Protein AF-A0A496YXX8-F1 (afdb_monomer_lite)

Secondary structure (DSSP, 8-state):
--HHHHHHHHHHHHHHHHHHHHHHHHHHHHHHHHHHHHTTPPPEEEEEE-TTT-EEEEEEEEEEEETT--EEEPPPEEEEEESSTTS--EEE----HHHHHHHHHHTT--EEEEEEEEEEEEEETTEEEEEEEEEEEEE--HHHHHHHHHHHHHHHHT-

pLDDT: mean 86.76, std 10.91, range [53.34, 97.5]

Foldseek 3Di:
DDPVVVVVVVVVVVVVVVVVVVVVLQVVLQVVLLVLLLVLPAWAWAWEDEPPFFIKIKGKWKWFAFPVRDTDTFFHWYWYHYPDPPDDIDTDDTGRPLRVVVVCVVVVTHTWKMKIWIWIWTQDPNDIDTPDIDIRMYTCDPSSVVSSVVVVVVVVVVD

Radius of gyration: 21.04 Å; chains: 1; bounding box: 40×66×64 Å

Sequence (159 aa):
MSVYELVEEIKELANFVEYEKILENRCKAEKKFAEMLERNTMPYYSAYYSDYLGDDI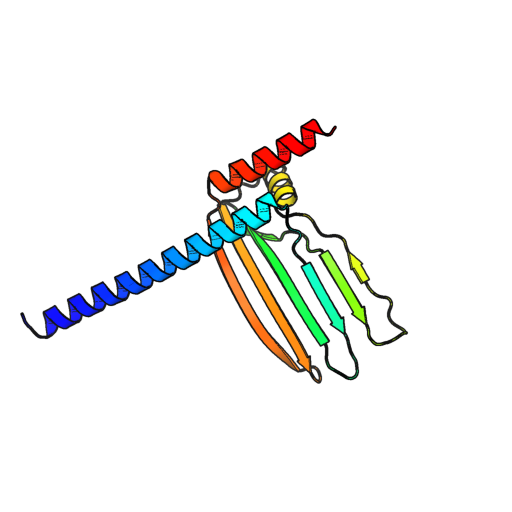SEMRIVIIDENGNEHECPQEVSERYACRHIKPHYEKGTGIADFIVELIKEGIIPVEFKIIEKVREEINRESVLREENILAGNITIEHLKIVKQHLLEKLSQQ

Structure (mmCIF, N/CA/C/O backbone):
data_AF-A0A496YXX8-F1
#
_entry.id   AF-A0A496YXX8-F1
#
loop_
_atom_site.group_PDB
_atom_site.id
_atom_site.type_symbol
_atom_site.label_atom_id
_atom_site.label_alt_id
_atom_site.label_comp_id
_atom_site.label_asym_id
_atom_site.label_entity_id
_atom_site.label_seq_id
_atom_site.pdbx_PDB_ins_code
_atom_site.Cartn_x
_atom_site.Cartn_y
_atom_site.Cartn_z
_atom_site.occupancy
_atom_site.B_iso_or_equiv
_atom_site.auth_seq_id
_atom_site.auth_comp_id
_atom_site.auth_asym_id
_atom_site.auth_atom_id
_atom_site.pdbx_PDB_model_num
ATOM 1 N N . MET A 1 1 ? -4.229 -36.416 35.312 1.00 57.53 1 MET A N 1
ATOM 2 C CA . MET A 1 1 ? -4.055 -35.831 33.978 1.00 57.53 1 MET A CA 1
ATOM 3 C C . MET A 1 1 ? -3.845 -36.965 32.999 1.00 57.53 1 MET A C 1
ATOM 5 O O . MET A 1 1 ? -2.873 -37.705 33.135 1.00 57.53 1 MET A O 1
ATOM 9 N N . SER A 1 2 ? -4.818 -37.203 32.129 1.00 80.75 2 SER A N 1
ATOM 10 C CA . SER A 1 2 ? -4.734 -38.235 31.098 1.00 80.75 2 SER A CA 1
ATOM 11 C C . SER A 1 2 ? -3.925 -37.726 29.902 1.00 80.75 2 SER A C 1
ATOM 13 O O . SER A 1 2 ? -3.814 -36.524 29.677 1.00 80.75 2 SER A O 1
ATOM 15 N N . VAL A 1 3 ? -3.373 -38.640 29.104 1.00 75.06 3 VAL A N 1
ATOM 16 C CA . VAL A 1 3 ? -2.650 -38.290 27.866 1.00 75.06 3 VAL A CA 1
ATOM 17 C C . VAL A 1 3 ? -3.543 -37.501 26.895 1.00 75.06 3 VAL A C 1
ATOM 19 O O . VAL A 1 3 ? -3.047 -36.662 26.155 1.00 75.06 3 VAL A O 1
ATOM 22 N N . TYR A 1 4 ? -4.859 -37.726 26.934 1.00 73.31 4 TYR A N 1
ATOM 23 C CA . TYR A 1 4 ? -5.834 -36.984 26.133 1.00 73.31 4 TYR A CA 1
ATOM 24 C C . TYR A 1 4 ? -5.965 -35.518 26.561 1.00 73.31 4 TYR A C 1
ATOM 26 O O . TYR A 1 4 ? -5.969 -34.646 25.700 1.00 73.31 4 TYR A O 1
ATOM 34 N N . GLU A 1 5 ? -6.011 -35.246 27.868 1.00 74.81 5 GLU A N 1
ATOM 35 C CA . GLU A 1 5 ? -6.071 -33.875 28.405 1.00 74.81 5 GLU A CA 1
ATOM 36 C C . GLU A 1 5 ? -4.807 -33.085 28.033 1.00 74.81 5 GLU A C 1
ATOM 38 O O . GLU A 1 5 ? -4.892 -31.934 27.621 1.00 74.81 5 GLU A O 1
ATOM 43 N N . LEU A 1 6 ? -3.642 -33.739 28.071 1.00 74.81 6 LEU A N 1
ATOM 44 C CA . LEU A 1 6 ? -2.366 -33.121 27.704 1.00 74.81 6 LEU A CA 1
ATOM 45 C C . LEU A 1 6 ? -2.293 -32.750 26.208 1.00 74.81 6 LEU A C 1
ATOM 47 O O . LEU A 1 6 ? -1.689 -31.749 25.836 1.00 74.81 6 LEU A O 1
ATOM 51 N N . VAL A 1 7 ? -2.888 -33.567 25.331 1.00 74.25 7 VAL A N 1
ATOM 52 C CA . VAL A 1 7 ? -2.908 -33.320 23.877 1.00 74.25 7 VAL A CA 1
ATOM 53 C C . VAL A 1 7 ? -3.872 -32.190 23.507 1.00 74.25 7 VAL A C 1
ATOM 55 O O . VAL A 1 7 ? -3.573 -31.432 22.586 1.00 74.25 7 VAL A O 1
ATOM 58 N N . GLU A 1 8 ? -5.003 -32.064 24.204 1.00 80.62 8 GLU A N 1
ATOM 59 C CA . GLU A 1 8 ? -5.929 -30.932 24.048 1.00 80.62 8 GLU A CA 1
ATOM 60 C C . GLU A 1 8 ? -5.257 -29.614 24.461 1.00 80.62 8 GLU A C 1
ATOM 62 O O . GLU A 1 8 ? -5.207 -28.690 23.651 1.00 80.62 8 GLU A O 1
ATOM 67 N N . GLU A 1 9 ? -4.619 -29.558 25.638 1.00 72.12 9 GLU A N 1
ATOM 68 C CA . GLU A 1 9 ? -3.894 -28.360 26.099 1.00 72.12 9 GLU A CA 1
ATOM 69 C C . GLU A 1 9 ? -2.777 -27.937 25.128 1.00 72.12 9 GLU A C 1
ATOM 71 O O . GLU A 1 9 ? -2.612 -26.752 24.833 1.00 72.12 9 GLU A O 1
ATOM 76 N N . ILE A 1 10 ? -2.018 -28.891 24.572 1.00 76.06 10 ILE A N 1
ATOM 77 C CA . ILE A 1 10 ? -0.966 -28.591 23.585 1.00 76.06 10 ILE A CA 1
ATOM 78 C C . ILE A 1 10 ? -1.556 -28.006 22.294 1.00 76.06 10 ILE A C 1
ATOM 80 O O . ILE A 1 10 ? -0.954 -27.105 21.706 1.00 76.06 10 ILE A O 1
ATOM 84 N N . LYS A 1 11 ? -2.718 -28.490 21.838 1.00 72.69 11 LYS A N 1
ATOM 85 C CA . LYS A 1 11 ? -3.397 -27.938 20.653 1.00 72.69 11 LYS A CA 1
ATOM 86 C C . LYS A 1 11 ? -3.914 -26.528 20.906 1.00 72.69 11 LYS A C 1
ATOM 88 O O . LYS A 1 11 ? -3.751 -25.667 20.046 1.00 72.69 11 LYS A O 1
ATOM 93 N N . GLU A 1 12 ? -4.505 -26.282 22.070 1.00 77.75 12 GLU A N 1
ATOM 94 C CA . GLU A 1 12 ? -4.964 -24.946 22.458 1.00 77.75 12 GLU A CA 1
ATOM 95 C C . GLU A 1 12 ? -3.797 -23.952 22.530 1.00 77.75 12 GLU A C 1
ATOM 97 O O . GLU A 1 12 ? -3.887 -22.855 21.978 1.00 77.75 12 GLU A O 1
ATOM 102 N N . LEU A 1 13 ? -2.664 -24.360 23.110 1.00 74.81 13 LEU A N 1
ATOM 103 C CA . LEU A 1 13 ? -1.439 -23.557 23.148 1.00 74.81 13 LEU A CA 1
ATOM 104 C C . LEU A 1 13 ? -0.857 -23.302 21.752 1.00 74.81 13 LEU A C 1
ATOM 106 O O . LEU A 1 13 ? -0.433 -22.185 21.463 1.00 74.81 13 LEU A O 1
ATOM 110 N N . ALA A 1 14 ? -0.850 -24.302 20.867 1.00 72.62 14 ALA A N 1
ATOM 111 C CA . ALA A 1 14 ? -0.385 -24.128 19.491 1.00 72.62 14 ALA A CA 1
ATOM 112 C C . ALA A 1 14 ? -1.255 -23.120 18.721 1.00 72.62 14 ALA A C 1
ATOM 114 O O . ALA A 1 14 ? -0.718 -22.213 18.083 1.00 72.62 14 ALA A O 1
ATOM 115 N N . ASN A 1 15 ? -2.582 -23.218 18.856 1.00 74.44 15 ASN A N 1
ATOM 116 C CA . ASN A 1 15 ? -3.524 -22.264 18.266 1.00 74.44 15 ASN A CA 1
ATOM 117 C C . ASN A 1 15 ? -3.318 -20.845 18.818 1.00 74.44 15 ASN A C 1
ATOM 119 O O . ASN A 1 15 ? -3.404 -19.868 18.074 1.00 74.44 15 ASN A O 1
ATOM 123 N N . PHE A 1 16 ? -3.014 -20.718 20.112 1.00 79.44 16 PHE A N 1
ATOM 124 C CA . PHE A 1 16 ? -2.709 -19.430 20.730 1.00 79.44 16 PHE A CA 1
ATOM 125 C C . PHE A 1 16 ? -1.432 -18.798 20.151 1.00 79.44 16 PHE A C 1
ATOM 127 O O . PHE A 1 16 ? -1.435 -17.621 19.798 1.00 79.44 16 PHE A O 1
ATOM 134 N N . VAL A 1 17 ? -0.366 -19.584 19.960 1.00 78.56 17 VAL A N 1
ATOM 135 C CA . VAL A 1 17 ? 0.887 -19.116 19.335 1.00 78.56 17 VAL A CA 1
ATOM 136 C C . VAL A 1 17 ? 0.676 -18.703 17.874 1.00 78.56 17 VAL A C 1
ATOM 138 O O . VAL A 1 17 ? 1.269 -17.730 17.406 1.00 78.56 17 VAL A O 1
ATOM 141 N N . GLU A 1 18 ? -0.161 -19.423 17.124 1.00 76.38 18 GLU A N 1
ATOM 142 C CA . GLU A 1 18 ? -0.537 -19.019 15.764 1.00 76.38 18 GLU A CA 1
ATOM 143 C C . GLU A 1 18 ? -1.302 -17.692 15.757 1.00 76.38 18 GLU A C 1
ATOM 145 O O . GLU A 1 18 ? -1.014 -16.817 14.937 1.00 76.38 18 GLU A O 1
ATOM 150 N N . TYR A 1 19 ? -2.216 -17.504 16.709 1.00 77.19 19 TYR A N 1
ATOM 151 C CA . TYR A 1 19 ? -2.954 -16.257 16.872 1.00 77.19 19 TYR A CA 1
ATOM 152 C C . TYR A 1 19 ? -2.036 -15.070 17.214 1.00 77.19 19 TYR A C 1
ATOM 154 O O . TYR A 1 19 ? -2.160 -14.007 16.601 1.00 77.19 19 TYR A O 1
ATOM 162 N N . GLU A 1 20 ? -1.063 -15.249 18.116 1.00 76.81 20 GLU A N 1
ATOM 163 C CA . GLU A 1 20 ? -0.053 -14.223 18.422 1.00 76.81 20 GLU A CA 1
ATOM 164 C C . GLU A 1 20 ? 0.744 -13.817 17.176 1.00 76.81 20 GLU A C 1
ATOM 166 O O . GLU A 1 20 ? 0.894 -12.627 16.898 1.00 76.81 20 GLU A O 1
ATOM 171 N N . LYS A 1 21 ? 1.185 -14.787 16.365 1.00 79.75 21 LYS A N 1
ATOM 172 C CA . LYS A 1 21 ? 1.907 -14.504 15.112 1.00 79.75 21 LYS A CA 1
ATOM 173 C C . LYS A 1 21 ? 1.069 -13.699 14.120 1.00 79.75 21 LYS A C 1
ATOM 175 O O . LYS A 1 21 ? 1.596 -12.802 13.460 1.00 79.75 21 LYS A O 1
ATOM 180 N N . ILE A 1 22 ? -0.222 -14.010 13.998 1.00 80.50 22 ILE A N 1
ATOM 181 C CA . ILE A 1 22 ? -1.144 -13.269 13.126 1.00 80.50 22 ILE A CA 1
ATOM 182 C C . ILE A 1 22 ? -1.267 -11.818 13.603 1.00 80.50 22 ILE A C 1
ATOM 184 O O . ILE A 1 22 ? -1.151 -10.895 12.793 1.00 80.50 22 ILE A O 1
ATOM 188 N N . LEU A 1 23 ? -1.447 -11.608 14.910 1.00 79.38 23 LEU A N 1
ATOM 189 C CA . LEU A 1 23 ? -1.523 -10.269 15.493 1.00 79.38 23 LEU A CA 1
ATOM 190 C C . LEU A 1 23 ? -0.224 -9.480 15.303 1.00 79.38 23 LEU A C 1
ATOM 192 O O . LEU A 1 23 ? -0.273 -8.315 14.911 1.00 79.38 23 LEU A O 1
ATOM 196 N N . GLU A 1 24 ? 0.936 -10.101 15.515 1.00 81.69 24 GLU A N 1
ATOM 197 C CA . GLU A 1 24 ? 2.228 -9.450 15.287 1.00 81.69 24 GLU A CA 1
ATOM 198 C C . GLU A 1 24 ? 2.406 -9.012 13.832 1.00 81.69 24 GLU A C 1
ATOM 200 O O . GLU A 1 24 ? 2.851 -7.893 13.569 1.00 81.69 24 GLU A O 1
ATOM 205 N N . ASN A 1 25 ? 2.054 -9.876 12.877 1.00 81.69 25 ASN A N 1
ATOM 206 C CA . ASN A 1 25 ? 2.154 -9.558 11.455 1.00 81.69 25 ASN A CA 1
ATOM 207 C C . ASN A 1 25 ? 1.209 -8.422 11.060 1.00 81.69 25 ASN A C 1
ATOM 209 O O . ASN A 1 25 ? 1.606 -7.529 10.310 1.00 81.69 25 ASN A O 1
ATOM 213 N N . ARG A 1 26 ? 0.000 -8.402 11.622 1.00 82.69 26 ARG A N 1
ATOM 214 C CA . ARG A 1 26 ? -0.958 -7.317 11.416 1.00 82.69 26 ARG A CA 1
ATOM 215 C C . ARG A 1 26 ? -0.465 -5.994 12.004 1.00 82.69 26 ARG A C 1
ATOM 217 O O . ARG A 1 26 ? -0.481 -4.987 11.306 1.00 82.69 26 ARG A O 1
ATOM 224 N N . CYS A 1 27 ? 0.072 -5.997 13.224 1.00 85.56 27 CYS A N 1
ATOM 225 C CA . CYS A 1 27 ? 0.697 -4.812 13.823 1.00 85.56 27 CYS A CA 1
ATOM 226 C C . CYS A 1 27 ? 1.866 -4.283 12.978 1.00 85.56 27 CYS A C 1
ATOM 228 O O . CYS A 1 27 ? 2.015 -3.073 12.806 1.00 85.56 27 CYS A O 1
ATOM 230 N N . LYS A 1 28 ? 2.698 -5.176 12.421 1.00 88.94 28 LYS A N 1
ATOM 231 C CA . LYS A 1 28 ? 3.781 -4.789 11.501 1.00 88.94 28 LYS A CA 1
ATOM 232 C C . LYS A 1 28 ? 3.235 -4.160 10.221 1.00 88.94 28 LYS A C 1
ATOM 234 O O . LYS A 1 28 ? 3.767 -3.140 9.787 1.00 88.94 28 LYS A O 1
ATOM 239 N N . ALA A 1 29 ? 2.189 -4.744 9.638 1.00 91.06 29 ALA A N 1
ATOM 240 C CA . ALA A 1 29 ? 1.541 -4.219 8.441 1.00 91.06 29 ALA A CA 1
ATOM 241 C C . ALA A 1 29 ? 0.957 -2.822 8.692 1.00 91.06 29 ALA A C 1
ATOM 243 O O . ALA A 1 29 ? 1.229 -1.906 7.922 1.00 91.06 29 ALA A O 1
ATOM 244 N N . GLU A 1 30 ? 0.215 -2.643 9.788 1.00 92.69 30 GLU A N 1
ATOM 245 C CA . GLU A 1 30 ? -0.400 -1.364 10.163 1.00 92.69 30 GLU A CA 1
ATOM 246 C C . GLU A 1 30 ? 0.669 -0.287 10.396 1.00 92.69 30 GLU A C 1
ATOM 248 O O . GLU A 1 30 ? 0.582 0.802 9.832 1.00 92.69 30 GLU A O 1
ATOM 253 N N . LYS A 1 31 ? 1.752 -0.609 11.114 1.00 94.56 31 LYS A N 1
ATOM 254 C CA . LYS A 1 31 ? 2.868 0.328 11.303 1.00 94.56 31 LYS A CA 1
ATOM 255 C C . LYS A 1 31 ? 3.543 0.710 9.982 1.00 94.56 31 LYS A C 1
ATOM 257 O O . LYS A 1 31 ? 3.779 1.891 9.741 1.00 94.56 31 LYS A O 1
ATOM 262 N N . LYS A 1 32 ? 3.838 -0.270 9.119 1.00 95.19 32 LYS A N 1
ATOM 263 C CA . LYS A 1 32 ? 4.441 -0.013 7.801 1.00 95.19 32 LYS A CA 1
ATOM 264 C C . LYS A 1 32 ? 3.530 0.876 6.955 1.00 95.19 32 LYS A C 1
ATOM 266 O O . LYS A 1 32 ? 4.001 1.823 6.337 1.00 95.19 32 LYS A O 1
ATOM 271 N N . PHE A 1 33 ? 2.228 0.608 6.963 1.00 96.81 33 PHE A N 1
ATOM 272 C CA . PHE A 1 33 ? 1.252 1.406 6.235 1.00 96.81 33 PHE A CA 1
ATOM 273 C C . PHE A 1 33 ? 1.182 2.849 6.751 1.00 96.81 33 PHE A C 1
ATOM 275 O O . PHE A 1 33 ? 1.211 3.776 5.945 1.00 96.81 33 PHE A O 1
ATOM 282 N N . ALA A 1 34 ? 1.188 3.059 8.071 1.00 96.62 34 ALA A N 1
ATOM 283 C CA . ALA A 1 34 ? 1.266 4.392 8.668 1.00 96.62 34 ALA A CA 1
ATOM 284 C C . ALA A 1 34 ? 2.506 5.171 8.189 1.00 96.62 34 ALA A C 1
ATOM 286 O O . ALA A 1 34 ? 2.377 6.300 7.720 1.00 96.62 34 ALA A O 1
ATOM 287 N N . GLU A 1 35 ? 3.689 4.548 8.215 1.00 96.94 35 GLU A N 1
ATOM 288 C CA . GLU A 1 35 ? 4.934 5.163 7.727 1.00 96.94 35 GLU A CA 1
ATOM 289 C C . GLU A 1 35 ? 4.849 5.533 6.234 1.00 96.94 35 GLU A C 1
ATOM 291 O O . GLU A 1 35 ? 5.357 6.574 5.804 1.00 96.94 35 GLU A O 1
ATOM 296 N N . MET A 1 36 ? 4.188 4.696 5.427 1.00 96.94 36 MET A N 1
ATOM 297 C CA . MET A 1 36 ? 3.973 4.972 4.007 1.00 96.94 36 MET A CA 1
ATOM 298 C C . MET A 1 36 ? 3.019 6.148 3.782 1.00 96.94 36 MET A C 1
ATOM 300 O O . MET A 1 36 ? 3.280 6.956 2.887 1.00 96.94 36 MET A O 1
ATOM 304 N N . LEU A 1 37 ? 1.961 6.267 4.593 1.00 97.00 37 LEU A N 1
ATOM 305 C CA . LEU A 1 37 ? 1.024 7.392 4.564 1.00 97.00 37 LEU A CA 1
ATOM 306 C C . LEU A 1 37 ? 1.703 8.708 4.941 1.00 97.00 37 LEU A C 1
ATOM 308 O O . LEU A 1 37 ? 1.551 9.686 4.217 1.00 97.00 37 LEU A O 1
ATOM 312 N N . GLU A 1 38 ? 2.491 8.726 6.019 1.00 96.31 38 GLU A N 1
ATOM 313 C CA . GLU A 1 38 ? 3.216 9.924 6.476 1.00 96.31 38 GLU A CA 1
ATOM 314 C C . GLU A 1 38 ? 4.169 10.464 5.408 1.00 96.31 38 GLU A C 1
ATOM 316 O O . GLU A 1 38 ? 4.317 11.671 5.235 1.00 96.31 38 GLU A O 1
ATOM 321 N N . ARG A 1 39 ? 4.812 9.563 4.661 1.00 96.06 39 ARG A N 1
ATOM 322 C CA . ARG A 1 39 ? 5.721 9.923 3.565 1.00 96.06 39 ARG A CA 1
ATOM 323 C C . ARG A 1 39 ? 5.005 10.193 2.245 1.00 96.06 39 ARG A C 1
ATOM 325 O O . ARG A 1 39 ? 5.672 10.538 1.273 1.00 96.06 39 ARG A O 1
ATOM 332 N N . ASN A 1 40 ? 3.689 9.980 2.193 1.00 96.00 40 ASN A N 1
ATOM 333 C CA . ASN A 1 40 ? 2.903 9.935 0.963 1.00 96.00 40 ASN A CA 1
ATOM 334 C C . ASN A 1 40 ? 3.595 9.084 -0.120 1.00 96.00 40 ASN A C 1
ATOM 336 O O . ASN A 1 40 ? 3.792 9.517 -1.256 1.00 96.00 40 ASN A O 1
ATOM 340 N N . THR A 1 41 ? 4.039 7.889 0.280 1.00 95.69 41 THR A N 1
ATOM 341 C CA . THR A 1 41 ? 4.870 7.006 -0.546 1.00 95.69 41 THR A CA 1
ATOM 342 C C . THR A 1 41 ? 4.149 6.676 -1.848 1.00 95.69 41 THR A C 1
ATOM 344 O O . THR A 1 41 ? 2.958 6.376 -1.830 1.00 95.69 41 THR A O 1
ATOM 347 N N . MET A 1 42 ? 4.865 6.720 -2.970 1.00 96.81 42 MET A N 1
ATOM 348 C CA . MET A 1 42 ? 4.339 6.336 -4.277 1.00 96.81 42 MET A CA 1
ATOM 349 C C . MET A 1 42 ? 4.644 4.847 -4.516 1.00 96.81 42 MET A C 1
ATOM 351 O O . MET A 1 42 ? 5.811 4.454 -4.405 1.00 96.81 42 MET A O 1
ATOM 355 N N . PRO A 1 43 ? 3.635 3.998 -4.781 1.00 95.62 43 PRO A N 1
ATOM 356 C CA . PRO A 1 43 ? 3.877 2.637 -5.240 1.00 95.62 43 PRO A CA 1
ATOM 357 C C . PRO A 1 43 ? 4.539 2.671 -6.618 1.00 95.62 43 PRO A C 1
ATOM 359 O O . PRO A 1 43 ? 4.452 3.677 -7.319 1.00 95.62 43 PRO A O 1
ATOM 362 N N . TYR A 1 44 ? 5.238 1.606 -7.000 1.00 96.25 44 TYR A N 1
ATOM 363 C CA . TYR A 1 44 ? 6.057 1.620 -8.211 1.00 96.25 44 TYR A CA 1
ATOM 364 C C . TYR A 1 44 ? 6.057 0.281 -8.935 1.00 96.25 44 TYR A C 1
ATOM 366 O O . TYR A 1 44 ? 5.873 -0.777 -8.333 1.00 96.25 44 TYR A O 1
ATOM 374 N N . TYR A 1 45 ? 6.346 0.358 -10.224 1.00 94.19 45 TYR A N 1
ATOM 375 C CA . TYR A 1 45 ? 6.683 -0.744 -11.100 1.00 94.19 45 TYR A CA 1
ATOM 376 C C . TYR A 1 45 ? 7.970 -0.371 -11.838 1.00 94.19 45 TYR A C 1
ATOM 378 O O . TYR A 1 45 ? 8.003 0.570 -12.631 1.00 94.19 45 TYR A O 1
ATOM 386 N N . SER A 1 46 ? 9.055 -1.081 -11.549 1.00 92.12 46 SER A N 1
ATOM 387 C CA . SER A 1 46 ? 10.357 -0.866 -12.172 1.00 92.12 46 SER A CA 1
ATOM 388 C C . SER A 1 46 ? 10.757 -2.122 -12.920 1.00 92.12 46 SER A C 1
ATOM 390 O O . SER A 1 46 ? 11.023 -3.146 -12.295 1.00 92.12 46 SER A O 1
ATOM 392 N N . ALA A 1 47 ? 10.861 -2.021 -14.240 1.00 90.12 47 ALA A N 1
ATOM 393 C CA . ALA A 1 47 ? 11.280 -3.121 -15.094 1.00 90.12 47 ALA A CA 1
ATOM 394 C C . ALA A 1 47 ? 12.535 -2.749 -15.887 1.00 90.12 47 ALA A C 1
ATOM 396 O O . ALA A 1 47 ? 12.628 -1.675 -16.494 1.00 90.12 47 ALA A O 1
ATOM 397 N N . TYR A 1 48 ? 13.509 -3.652 -15.890 1.00 87.81 48 TYR A N 1
ATOM 398 C CA . TYR A 1 48 ? 14.673 -3.594 -16.757 1.00 87.81 48 TYR A CA 1
ATOM 399 C C . TYR A 1 48 ? 14.670 -4.802 -17.684 1.00 87.81 48 TYR A C 1
ATOM 401 O O . TYR A 1 48 ? 14.941 -5.917 -17.250 1.00 87.81 48 TYR A O 1
ATOM 409 N N . TYR A 1 49 ? 14.398 -4.557 -18.961 1.00 84.38 49 TYR A N 1
ATOM 410 C CA . TYR A 1 49 ? 14.321 -5.592 -19.980 1.00 84.38 49 TYR A CA 1
ATOM 411 C C . TYR A 1 49 ? 15.670 -5.775 -20.684 1.00 84.38 49 TYR A C 1
ATOM 413 O O . TYR A 1 49 ? 16.237 -4.808 -21.218 1.00 84.38 49 TYR A O 1
ATOM 421 N N . SER A 1 50 ? 16.195 -7.002 -20.714 1.00 79.12 50 SER A N 1
ATOM 422 C CA . SER A 1 50 ? 17.505 -7.309 -21.300 1.00 79.12 50 SER A CA 1
ATOM 423 C C . SER A 1 50 ? 17.510 -8.603 -22.103 1.00 79.12 50 SER A C 1
ATOM 425 O O . SER A 1 50 ? 17.497 -9.702 -21.554 1.00 79.12 50 SER A O 1
ATOM 427 N N . ASP A 1 51 ? 17.736 -8.461 -23.412 1.00 69.69 51 ASP A N 1
ATOM 428 C CA . ASP A 1 51 ? 17.888 -9.577 -24.358 1.00 69.69 51 ASP A CA 1
ATOM 429 C C . ASP A 1 51 ? 19.056 -10.535 -24.022 1.00 69.69 51 ASP A C 1
ATOM 431 O O . ASP A 1 51 ? 19.161 -11.611 -24.609 1.00 69.69 51 ASP A O 1
ATOM 435 N N . TYR A 1 52 ? 19.960 -10.148 -23.111 1.00 67.38 52 TYR A N 1
ATOM 436 C CA . TYR A 1 52 ? 21.182 -10.896 -22.782 1.00 67.38 52 TYR A CA 1
ATOM 437 C C . TYR A 1 52 ? 21.229 -11.441 -21.352 1.00 67.38 52 TYR A C 1
ATOM 439 O O . TYR A 1 52 ? 21.931 -12.420 -21.107 1.00 67.38 52 TYR A O 1
ATOM 447 N N . LEU A 1 53 ? 20.560 -10.779 -20.403 1.00 68.81 53 LEU A N 1
ATOM 448 C CA . LEU A 1 53 ? 20.682 -11.068 -18.966 1.00 68.81 53 LEU A CA 1
ATOM 449 C C . LEU A 1 53 ? 19.356 -11.489 -18.321 1.00 68.81 53 LEU A C 1
ATOM 451 O O . LEU A 1 53 ? 19.368 -11.878 -17.157 1.00 68.81 53 LEU A O 1
ATOM 455 N N . GLY A 1 54 ? 18.257 -11.462 -19.079 1.00 71.19 54 GLY A N 1
ATOM 456 C CA . GLY A 1 54 ? 16.915 -11.623 -18.538 1.00 71.19 54 GLY A CA 1
ATOM 457 C C . GLY A 1 54 ? 16.339 -10.310 -18.017 1.00 71.19 54 GLY A C 1
ATOM 458 O O . GLY A 1 54 ? 17.051 -9.308 -17.900 1.00 71.19 54 GLY A O 1
ATOM 459 N N . ASP A 1 55 ? 15.044 -10.322 -17.736 1.00 77.31 55 ASP A N 1
ATOM 460 C CA . ASP A 1 55 ? 14.313 -9.141 -17.290 1.00 77.31 55 ASP A CA 1
ATOM 461 C C . ASP A 1 55 ? 14.277 -9.104 -15.763 1.00 77.31 55 ASP A C 1
ATOM 463 O O . ASP A 1 55 ? 13.999 -10.121 -15.134 1.00 77.31 55 ASP A O 1
ATOM 467 N N . ASP A 1 56 ? 14.573 -7.951 -15.167 1.00 83.75 56 ASP A N 1
ATOM 468 C CA . ASP A 1 56 ? 14.512 -7.731 -13.718 1.00 83.75 56 ASP A CA 1
ATOM 469 C C . ASP A 1 56 ? 13.346 -6.793 -13.411 1.00 83.75 56 ASP A C 1
ATOM 471 O O . ASP A 1 56 ? 13.300 -5.659 -13.903 1.00 83.75 56 ASP A O 1
ATOM 475 N N . ILE A 1 57 ? 12.380 -7.287 -12.641 1.00 86.88 57 ILE A N 1
ATOM 476 C CA . ILE A 1 57 ? 11.147 -6.576 -12.318 1.00 86.88 57 ILE A CA 1
ATOM 477 C C . ILE A 1 57 ? 11.021 -6.479 -10.802 1.00 86.88 57 ILE A C 1
ATOM 479 O O . ILE A 1 57 ? 10.948 -7.488 -10.097 1.00 86.88 57 ILE A O 1
ATOM 483 N N . SER A 1 58 ? 10.919 -5.244 -10.319 1.00 91.25 58 SER A N 1
ATOM 484 C CA . SER A 1 58 ? 10.629 -4.912 -8.929 1.00 91.25 58 SER A CA 1
ATOM 485 C C . SER A 1 58 ? 9.358 -4.078 -8.858 1.00 91.25 58 SER A C 1
ATOM 487 O O . SER A 1 58 ? 9.224 -3.055 -9.533 1.00 91.25 58 SER A O 1
ATOM 489 N N . GLU A 1 59 ? 8.411 -4.527 -8.047 1.00 93.62 59 GLU A N 1
ATOM 490 C CA . GLU A 1 59 ? 7.066 -3.982 -7.990 1.00 93.62 59 GLU A CA 1
ATOM 491 C C . GLU A 1 59 ? 6.603 -3.832 -6.538 1.00 93.62 59 GLU A C 1
ATOM 493 O O . GLU A 1 59 ? 6.706 -4.754 -5.727 1.00 93.62 59 GLU A O 1
ATOM 498 N N . MET A 1 60 ? 6.026 -2.672 -6.231 1.00 95.75 60 MET A N 1
ATOM 499 C CA . MET A 1 60 ? 5.265 -2.420 -5.015 1.00 95.75 60 MET A CA 1
ATOM 500 C C . MET A 1 60 ? 3.863 -1.960 -5.401 1.00 95.75 60 MET A C 1
ATOM 502 O O . MET A 1 60 ? 3.704 -0.902 -6.010 1.00 95.75 60 MET A O 1
ATOM 506 N N . ARG A 1 61 ? 2.850 -2.734 -5.012 1.00 95.50 61 ARG A N 1
ATOM 507 C CA . ARG A 1 61 ? 1.430 -2.417 -5.195 1.00 95.50 61 ARG A CA 1
ATOM 508 C C . ARG A 1 61 ? 0.774 -2.151 -3.853 1.00 95.50 61 ARG A C 1
ATOM 510 O O . ARG A 1 61 ? 1.070 -2.814 -2.856 1.00 95.50 61 ARG A O 1
ATOM 517 N N . ILE A 1 62 ? -0.145 -1.193 -3.847 1.00 96.56 62 ILE A N 1
ATOM 518 C CA . ILE A 1 62 ? -0.958 -0.856 -2.682 1.00 96.56 62 ILE A CA 1
ATOM 519 C C . ILE A 1 62 ? -2.412 -0.938 -3.100 1.00 96.56 62 ILE A C 1
ATOM 521 O O . ILE A 1 62 ? -2.838 -0.229 -4.008 1.00 96.56 62 ILE A O 1
ATOM 525 N N . VAL A 1 63 ? -3.158 -1.804 -2.429 1.00 97.44 63 VAL A N 1
ATOM 526 C CA . VAL A 1 63 ? -4.585 -2.002 -2.671 1.00 97.44 63 VAL A CA 1
ATOM 527 C C . VAL A 1 63 ? -5.341 -1.582 -1.425 1.00 97.44 63 VAL A C 1
ATOM 529 O O . VAL A 1 63 ? -5.002 -2.004 -0.320 1.00 97.44 63 VAL A O 1
ATOM 532 N N . ILE A 1 64 ? -6.359 -0.753 -1.608 1.00 97.50 64 ILE A N 1
ATOM 533 C CA . ILE A 1 64 ? -7.296 -0.330 -0.574 1.00 97.50 64 ILE A CA 1
ATOM 534 C C . ILE A 1 64 ? -8.603 -1.086 -0.788 1.00 97.50 64 ILE A C 1
ATOM 536 O O . ILE A 1 64 ? -9.083 -1.176 -1.913 1.00 97.50 64 ILE A O 1
ATOM 540 N N . ILE A 1 65 ? -9.169 -1.644 0.277 1.00 97.50 65 ILE A N 1
ATOM 541 C CA . ILE A 1 65 ? -10.423 -2.399 0.228 1.00 97.50 65 ILE A CA 1
ATOM 542 C C . ILE A 1 65 ? -11.496 -1.591 0.940 1.00 97.50 65 ILE A C 1
ATOM 544 O O . ILE A 1 65 ? -11.286 -1.138 2.071 1.00 97.50 65 ILE A O 1
ATOM 548 N N . ASP A 1 66 ? -12.629 -1.392 0.273 1.00 95.94 66 ASP A N 1
ATOM 549 C CA . ASP A 1 66 ? -13.753 -0.646 0.831 1.00 95.94 66 ASP A CA 1
ATOM 550 C C . ASP A 1 66 ? -14.672 -1.501 1.723 1.00 95.94 66 ASP A C 1
ATOM 552 O O . ASP A 1 66 ? -14.509 -2.713 1.855 1.00 95.94 66 ASP A O 1
ATOM 556 N N . GLU A 1 67 ? -15.663 -0.864 2.348 1.00 94.19 67 GLU A N 1
ATOM 557 C CA . GLU A 1 67 ? -16.643 -1.541 3.213 1.00 94.19 67 GLU A CA 1
ATOM 558 C C . GLU A 1 67 ? -17.502 -2.601 2.500 1.00 94.19 67 GLU A C 1
ATOM 560 O O . GLU A 1 67 ? -18.071 -3.474 3.156 1.00 94.19 67 GLU A O 1
ATOM 565 N N . ASN A 1 68 ? -17.582 -2.546 1.167 1.00 95.50 68 ASN A N 1
ATOM 566 C CA . ASN A 1 68 ? -18.294 -3.516 0.338 1.00 95.50 68 ASN A CA 1
ATOM 567 C C . ASN A 1 68 ? -17.369 -4.639 -0.163 1.00 95.50 68 ASN A C 1
ATOM 569 O O . ASN A 1 68 ? -17.835 -5.561 -0.834 1.00 95.50 68 ASN A O 1
ATOM 573 N N . GLY A 1 69 ? -16.074 -4.577 0.160 1.00 93.56 69 GLY A N 1
ATOM 574 C CA . GLY A 1 69 ? -15.060 -5.526 -0.283 1.00 93.56 69 GLY A CA 1
ATOM 575 C C . GLY A 1 69 ? -14.506 -5.255 -1.684 1.00 93.56 69 GLY A C 1
ATOM 576 O O . GLY A 1 69 ? -13.827 -6.129 -2.224 1.00 93.56 69 GLY A O 1
ATOM 577 N N . ASN A 1 70 ? -14.773 -4.092 -2.294 1.00 96.44 70 ASN A N 1
ATOM 578 C CA . ASN A 1 70 ? -14.175 -3.757 -3.587 1.00 96.44 70 ASN A CA 1
ATOM 579 C C . ASN A 1 70 ? -12.715 -3.338 -3.408 1.00 96.44 70 ASN A C 1
ATOM 581 O O . ASN A 1 70 ? -12.375 -2.601 -2.481 1.00 96.44 70 ASN A O 1
ATOM 585 N N . GLU A 1 71 ? -11.866 -3.788 -4.329 1.00 97.44 71 GLU A N 1
ATOM 586 C CA . GLU A 1 71 ? -10.439 -3.483 -4.345 1.00 97.44 71 GLU A CA 1
ATOM 587 C C . GLU A 1 71 ? -10.148 -2.265 -5.228 1.00 97.44 71 GLU A C 1
ATOM 589 O O . GLU A 1 7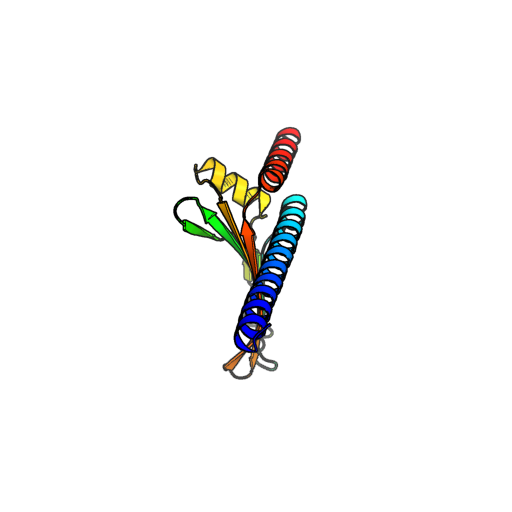1 ? -10.544 -2.214 -6.393 1.00 97.44 71 GLU A O 1
ATOM 594 N N . HIS A 1 72 ? -9.409 -1.309 -4.672 1.00 97.31 72 HIS A N 1
ATOM 595 C CA . HIS A 1 72 ? -8.997 -0.069 -5.319 1.00 97.31 72 HIS A CA 1
ATOM 596 C C . HIS A 1 72 ? -7.474 0.006 -5.309 1.00 97.31 72 HIS A C 1
ATOM 598 O O . HIS A 1 72 ? -6.849 0.104 -4.251 1.00 97.31 72 HIS A O 1
ATOM 604 N N . GLU A 1 73 ? -6.858 -0.073 -6.481 1.00 97.00 73 GLU A N 1
ATOM 605 C CA . GLU A 1 73 ? -5.404 -0.069 -6.606 1.00 97.00 73 GLU A CA 1
ATOM 606 C C . GLU A 1 73 ? -4.857 1.352 -6.737 1.00 97.00 73 GLU A C 1
ATOM 608 O O . GLU A 1 73 ? -5.298 2.129 -7.583 1.00 97.00 73 GLU A O 1
ATOM 613 N N . CYS A 1 74 ? -3.873 1.681 -5.901 1.00 96.56 74 CYS A N 1
ATOM 614 C CA . CYS A 1 74 ? -3.186 2.962 -5.953 1.00 96.56 74 CYS A CA 1
ATOM 615 C C . CYS A 1 74 ? -2.310 3.041 -7.221 1.00 96.56 74 CYS A C 1
ATOM 617 O O . CYS A 1 74 ? -1.463 2.159 -7.409 1.00 96.56 74 CYS A O 1
ATOM 619 N N . PRO A 1 75 ? -2.456 4.085 -8.063 1.00 96.62 75 PRO A N 1
ATOM 620 C CA . PRO A 1 75 ? -1.667 4.243 -9.283 1.00 96.62 75 PRO A CA 1
ATOM 621 C C . PRO A 1 75 ? -0.156 4.221 -9.028 1.00 96.62 75 PRO A C 1
ATOM 623 O O . PRO A 1 75 ? 0.365 4.995 -8.219 1.00 96.62 75 PRO A O 1
ATOM 626 N N . GLN A 1 76 ? 0.554 3.355 -9.748 1.00 96.25 76 GLN A N 1
ATOM 627 C CA . GLN A 1 76 ? 1.991 3.148 -9.589 1.00 96.25 76 GLN A CA 1
ATOM 628 C C . GLN A 1 76 ? 2.815 4.113 -10.443 1.00 96.25 76 GLN A C 1
ATOM 630 O O . GLN A 1 76 ? 2.415 4.505 -11.535 1.00 96.25 76 GLN A O 1
ATOM 635 N N . GLU A 1 77 ? 4.009 4.456 -9.966 1.00 96.44 77 GLU A N 1
ATOM 636 C CA . GLU A 1 77 ? 5.058 5.023 -10.807 1.00 96.44 77 GLU A CA 1
ATOM 637 C C . GLU A 1 77 ? 5.672 3.922 -11.668 1.00 96.44 77 GLU A C 1
ATOM 639 O O . GLU A 1 77 ? 6.279 2.986 -11.149 1.00 96.44 77 GLU A O 1
ATOM 644 N N . VAL A 1 78 ? 5.530 4.037 -12.983 1.00 94.69 78 VAL A N 1
ATOM 645 C CA . VAL A 1 78 ? 6.048 3.058 -13.940 1.00 94.69 78 VAL A CA 1
ATOM 646 C C . VAL A 1 78 ? 7.381 3.561 -14.478 1.00 94.69 78 VAL A C 1
ATOM 648 O O . VAL A 1 78 ? 7.469 4.672 -14.999 1.00 94.69 78 VAL A O 1
ATOM 651 N N . SER A 1 79 ? 8.430 2.746 -14.380 1.00 93.31 79 SER A N 1
ATOM 652 C CA . SER A 1 79 ? 9.738 3.001 -14.986 1.00 93.31 79 SER A CA 1
ATOM 653 C C . SER A 1 79 ? 10.216 1.761 -15.729 1.00 93.31 79 SER A C 1
ATOM 655 O O . SER A 1 79 ? 10.686 0.799 -15.126 1.00 93.31 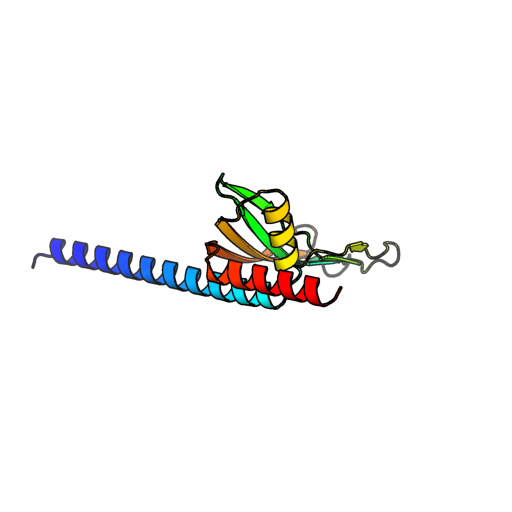79 SER A O 1
ATOM 657 N N . GLU A 1 80 ? 10.138 1.802 -17.055 1.00 90.38 80 GLU A N 1
ATOM 658 C CA . GLU A 1 80 ? 10.601 0.713 -17.910 1.00 90.38 80 GLU A CA 1
ATOM 659 C C . GLU A 1 80 ? 11.846 1.125 -18.679 1.00 90.38 80 GLU A C 1
ATOM 661 O O . GLU A 1 80 ? 11.878 2.135 -19.394 1.00 90.38 80 GLU A O 1
ATOM 666 N N . ARG A 1 81 ? 12.889 0.315 -18.546 1.00 87.81 81 ARG A N 1
ATOM 667 C CA . ARG A 1 81 ? 14.178 0.514 -19.200 1.00 87.81 81 ARG A CA 1
ATOM 668 C C . ARG A 1 81 ? 14.490 -0.699 -20.056 1.00 87.81 81 ARG A C 1
ATOM 670 O O . ARG A 1 81 ? 14.190 -1.824 -19.684 1.00 87.81 81 ARG A O 1
ATOM 677 N N . TYR A 1 82 ? 15.145 -0.455 -21.181 1.00 83.75 82 TYR A N 1
ATOM 678 C CA . TYR A 1 82 ? 15.439 -1.482 -22.170 1.00 83.75 82 TYR A CA 1
ATOM 679 C C . TYR A 1 82 ? 16.935 -1.460 -22.487 1.00 83.75 82 TYR A C 1
ATOM 681 O O . TYR A 1 82 ? 17.500 -0.398 -22.758 1.00 83.75 82 TYR A O 1
ATOM 689 N N . ALA A 1 83 ? 17.584 -2.626 -22.478 1.00 80.88 83 ALA A N 1
ATOM 690 C CA . ALA A 1 83 ? 18.972 -2.768 -22.924 1.00 80.88 83 ALA A CA 1
ATOM 691 C C . ALA A 1 83 ? 19.110 -2.504 -24.438 1.00 80.88 83 ALA A C 1
ATOM 693 O O . ALA A 1 83 ? 20.152 -2.046 -24.922 1.00 80.88 83 ALA A O 1
ATOM 694 N N . CYS A 1 84 ? 18.044 -2.774 -25.196 1.00 73.75 84 CYS A N 1
ATOM 695 C CA . CYS A 1 84 ? 17.981 -2.548 -26.631 1.00 73.75 84 CYS A CA 1
ATOM 696 C C . CYS A 1 84 ? 17.829 -1.053 -26.955 1.00 73.75 84 CYS A C 1
ATOM 698 O O . CYS A 1 84 ? 16.873 -0.398 -26.549 1.00 73.75 84 CYS A O 1
ATOM 700 N N . ARG A 1 85 ? 18.737 -0.515 -27.780 1.00 65.12 85 ARG A N 1
ATOM 701 C CA . ARG A 1 85 ? 18.756 0.909 -28.181 1.00 65.12 85 ARG A CA 1
ATOM 702 C C . ARG A 1 85 ? 17.581 1.332 -29.076 1.00 65.12 85 ARG A C 1
ATOM 704 O O . ARG A 1 85 ? 17.478 2.508 -29.419 1.00 65.12 85 ARG A O 1
ATOM 711 N N . HIS A 1 86 ? 16.743 0.388 -29.501 1.00 72.62 86 HIS A N 1
ATOM 712 C CA . HIS A 1 86 ? 15.651 0.621 -30.447 1.00 72.62 86 HIS A CA 1
ATOM 713 C C . HIS A 1 86 ? 14.287 0.820 -29.778 1.00 72.62 86 HIS A C 1
ATOM 715 O O . HIS A 1 86 ? 13.369 1.307 -30.435 1.00 72.62 86 HIS A O 1
ATOM 721 N N . ILE A 1 87 ? 14.157 0.498 -28.488 1.00 80.50 87 ILE A N 1
ATOM 722 C CA . ILE A 1 87 ? 12.945 0.747 -27.704 1.00 80.50 87 ILE A CA 1
ATOM 723 C C . ILE A 1 87 ? 13.206 1.950 -26.802 1.00 80.50 87 ILE A C 1
ATOM 725 O O . ILE A 1 87 ? 14.256 2.061 -26.168 1.00 80.50 87 ILE A O 1
ATOM 729 N N . LYS A 1 88 ? 12.265 2.896 -26.784 1.00 84.25 88 LYS A N 1
ATOM 730 C CA . LYS A 1 88 ? 12.359 4.051 -25.891 1.00 84.25 88 LYS A CA 1
ATOM 731 C C . LYS A 1 88 ? 11.935 3.631 -24.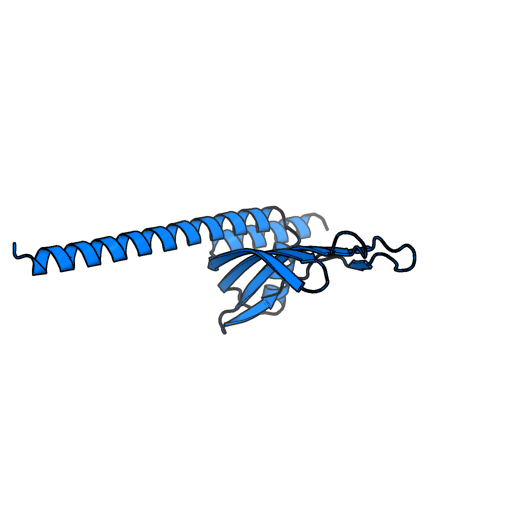482 1.00 84.25 88 LYS A C 1
ATOM 733 O O . LYS A 1 88 ? 10.931 2.935 -24.366 1.00 84.25 88 LYS A O 1
ATOM 738 N N . PRO A 1 89 ? 12.642 4.087 -23.436 1.00 86.94 89 PRO A N 1
ATOM 739 C CA . PRO A 1 89 ? 12.170 3.945 -22.066 1.00 86.94 89 PRO A CA 1
ATOM 740 C C . PRO A 1 89 ? 10.753 4.500 -21.907 1.00 86.94 89 PRO A C 1
ATOM 742 O O . PRO A 1 89 ? 10.414 5.511 -22.535 1.00 86.94 89 PRO A O 1
ATOM 745 N N . HIS A 1 90 ? 9.959 3.860 -21.055 1.00 89.94 90 HIS A N 1
ATOM 746 C CA . HIS A 1 90 ? 8.626 4.322 -20.692 1.00 89.94 90 HIS A CA 1
ATOM 747 C C . HIS A 1 90 ? 8.630 4.815 -19.244 1.00 89.94 90 HIS A C 1
ATOM 749 O O . HIS A 1 90 ? 9.281 4.229 -18.376 1.00 89.94 90 HIS A O 1
ATOM 755 N N . TYR A 1 91 ? 7.949 5.934 -19.008 1.00 92.19 91 TYR A N 1
ATOM 756 C CA . TYR A 1 91 ? 7.777 6.494 -17.677 1.00 92.19 91 TYR A CA 1
ATOM 757 C C . TYR A 1 91 ? 6.362 7.042 -17.522 1.00 92.19 91 TYR A C 1
ATOM 759 O O . TYR A 1 91 ? 5.928 7.866 -18.333 1.00 92.19 91 TYR A O 1
ATOM 767 N N . GLU A 1 92 ? 5.688 6.614 -16.461 1.00 93.56 92 GLU A N 1
ATOM 768 C CA . GLU A 1 92 ? 4.387 7.119 -16.034 1.00 93.56 92 GLU A CA 1
ATOM 769 C C . GLU A 1 92 ? 4.462 7.490 -14.555 1.00 93.56 92 GLU A C 1
ATOM 771 O O . GLU A 1 92 ? 5.056 6.777 -13.746 1.00 93.56 92 GLU A O 1
ATOM 776 N N . LYS A 1 93 ? 3.887 8.640 -14.200 1.00 93.50 93 LYS A N 1
ATOM 777 C CA . LYS A 1 93 ? 3.906 9.125 -12.823 1.00 93.50 93 LYS A CA 1
ATOM 778 C C . LYS A 1 93 ? 2.749 8.501 -12.046 1.00 93.50 93 LYS A C 1
ATOM 780 O O . LYS A 1 93 ? 1.605 8.631 -12.469 1.00 93.50 93 LYS A O 1
ATOM 785 N N . GLY A 1 94 ? 3.053 7.912 -10.894 1.00 93.88 94 GLY A N 1
ATOM 786 C CA . GLY A 1 94 ? 2.048 7.373 -9.982 1.00 93.88 94 GLY A CA 1
ATOM 787 C C . GLY A 1 94 ? 1.420 8.421 -9.065 1.00 93.88 94 GLY A C 1
ATOM 788 O O . GLY A 1 94 ? 1.661 9.630 -9.181 1.00 93.88 94 GLY A O 1
ATOM 789 N N . THR A 1 95 ? 0.667 7.927 -8.085 1.00 96.19 95 THR A N 1
ATOM 790 C CA . THR A 1 95 ? 0.024 8.735 -7.044 1.00 96.19 95 THR A CA 1
ATOM 791 C C . THR A 1 95 ? 0.517 8.295 -5.668 1.00 96.19 95 THR A C 1
ATOM 793 O O . THR A 1 95 ? 0.700 7.112 -5.399 1.00 96.19 95 THR A O 1
ATOM 796 N N . GLY A 1 96 ? 0.776 9.255 -4.777 1.00 96.62 96 GLY A N 1
ATOM 797 C CA . GLY A 1 96 ? 1.133 8.939 -3.395 1.00 96.62 96 GLY A CA 1
ATOM 798 C C . GLY A 1 96 ? -0.058 8.344 -2.638 1.00 96.62 96 GLY A C 1
ATOM 799 O O . GLY A 1 96 ? -1.200 8.742 -2.856 1.00 96.62 96 GLY A O 1
ATOM 800 N N . ILE A 1 97 ? 0.186 7.398 -1.732 1.00 96.56 97 ILE A N 1
ATOM 801 C CA . ILE A 1 97 ? -0.895 6.643 -1.068 1.00 96.56 97 ILE A CA 1
ATOM 802 C C . ILE A 1 97 ? -1.838 7.550 -0.266 1.00 96.56 97 ILE A C 1
ATOM 804 O O . ILE A 1 97 ? -3.048 7.333 -0.280 1.00 96.56 97 ILE A O 1
ATOM 808 N N . ALA A 1 98 ? -1.323 8.575 0.421 1.00 96.56 98 ALA A N 1
ATOM 809 C CA . ALA A 1 98 ? -2.178 9.481 1.187 1.00 96.56 98 ALA A CA 1
ATOM 810 C C . ALA A 1 98 ? -3.069 10.319 0.258 1.00 96.56 98 ALA A C 1
ATOM 812 O O . ALA A 1 98 ? -4.240 10.534 0.564 1.00 96.56 98 ALA A O 1
ATOM 813 N N . ASP A 1 99 ? -2.540 10.734 -0.896 1.00 96.50 99 ASP A N 1
ATOM 814 C CA . ASP A 1 99 ? -3.313 11.431 -1.928 1.00 96.50 99 ASP A CA 1
ATOM 815 C C . ASP A 1 99 ? -4.406 10.549 -2.524 1.00 96.50 99 ASP A C 1
ATOM 817 O O . ASP A 1 99 ? -5.554 10.977 -2.622 1.00 96.50 99 ASP A O 1
ATOM 821 N N . PHE A 1 100 ? -4.069 9.302 -2.836 1.00 97.31 100 PHE A N 1
ATOM 822 C CA . PHE A 1 100 ? -5.018 8.332 -3.362 1.00 97.31 100 PHE A CA 1
ATOM 823 C C . PHE A 1 100 ? -6.173 8.062 -2.386 1.00 97.31 100 PHE A C 1
ATOM 825 O O . PHE A 1 100 ? -7.338 8.087 -2.772 1.00 97.31 100 PHE A O 1
ATOM 832 N N . ILE A 1 101 ? -5.890 7.892 -1.089 1.00 96.38 101 ILE A N 1
ATOM 833 C CA . ILE A 1 101 ? -6.952 7.707 -0.086 1.00 96.38 101 ILE A CA 1
ATOM 834 C C . ILE A 1 101 ? -7.846 8.950 0.023 1.00 96.38 101 ILE A C 1
ATOM 836 O O . ILE A 1 101 ? -9.057 8.823 0.203 1.00 96.38 101 ILE A O 1
ATOM 840 N N . VAL A 1 102 ? -7.283 10.156 -0.102 1.00 95.56 102 VAL A N 1
ATOM 841 C CA . VAL A 1 102 ? -8.086 11.388 -0.151 1.00 95.56 102 VAL A CA 1
ATOM 842 C C . VAL A 1 102 ? -9.028 11.382 -1.357 1.00 95.56 102 VAL A C 1
ATOM 844 O O . VAL A 1 102 ? -10.168 11.826 -1.223 1.00 95.56 102 VAL A O 1
ATOM 847 N N . GLU A 1 103 ? -8.574 10.912 -2.519 1.00 95.81 103 GLU A N 1
ATOM 848 C CA . GLU A 1 103 ? -9.403 10.792 -3.726 1.00 95.81 103 GLU A CA 1
ATOM 849 C C . GLU A 1 103 ? -10.554 9.806 -3.516 1.00 95.81 103 GLU A C 1
ATOM 851 O O . GLU A 1 103 ? -11.706 10.191 -3.707 1.00 95.81 103 GLU A O 1
ATOM 856 N N . LEU A 1 104 ? -10.276 8.613 -2.980 1.00 96.00 104 LEU A N 1
ATOM 857 C CA . LEU A 1 104 ? -11.313 7.631 -2.639 1.00 96.00 104 LEU A CA 1
ATOM 858 C C . LEU A 1 104 ? -12.374 8.221 -1.694 1.00 96.00 104 LEU A C 1
ATOM 860 O O . LEU A 1 104 ? -13.573 8.136 -1.956 1.00 96.00 104 LEU A O 1
ATOM 864 N N . ILE A 1 105 ? -11.948 8.897 -0.622 1.00 93.38 105 ILE A N 1
ATOM 865 C CA . ILE A 1 105 ? -12.874 9.515 0.341 1.00 93.38 105 ILE A CA 1
ATOM 866 C C . ILE A 1 105 ? -13.710 10.623 -0.320 1.00 93.38 105 ILE A C 1
ATOM 868 O O . ILE A 1 105 ? -14.895 10.763 -0.012 1.00 93.38 105 ILE A O 1
ATOM 872 N N . LYS A 1 106 ? -13.130 11.410 -1.238 1.00 93.25 106 LYS A N 1
ATOM 873 C CA . LYS A 1 106 ? -13.868 12.438 -1.997 1.00 93.25 106 LYS A CA 1
ATOM 874 C C . LYS A 1 106 ? -14.931 11.835 -2.912 1.00 93.25 106 LYS A C 1
ATOM 876 O O . LYS A 1 106 ? -15.973 12.457 -3.102 1.00 93.25 106 LYS A O 1
ATOM 881 N N . GLU A 1 107 ? -14.679 10.647 -3.446 1.00 94.62 107 GLU A N 1
ATOM 882 C CA . GLU A 1 107 ? -15.633 9.877 -4.249 1.00 94.62 107 GLU A CA 1
ATOM 883 C C . GLU A 1 107 ? -16.709 9.183 -3.396 1.00 94.62 107 GLU A C 1
ATOM 885 O O . GLU A 1 107 ? -17.652 8.603 -3.932 1.00 94.62 107 GLU A O 1
ATOM 890 N N . GLY A 1 108 ? -16.618 9.289 -2.065 1.00 93.75 108 GLY A N 1
ATOM 891 C CA . GLY A 1 108 ? -17.546 8.661 -1.127 1.00 93.75 108 GLY A CA 1
ATOM 892 C C . GLY A 1 108 ? -17.213 7.201 -0.821 1.00 93.75 108 GLY A C 1
ATOM 893 O O . GLY A 1 108 ? -18.044 6.503 -0.245 1.00 93.75 108 GLY A O 1
ATOM 894 N N . ILE A 1 109 ? -16.016 6.737 -1.185 1.00 95.31 109 ILE A N 1
ATOM 895 C CA . ILE A 1 109 ? -15.539 5.382 -0.909 1.00 95.31 109 ILE A CA 1
ATOM 896 C C . ILE A 1 109 ? -14.935 5.357 0.498 1.00 95.31 109 ILE A C 1
ATOM 898 O O . ILE A 1 109 ? -14.054 6.156 0.825 1.00 95.31 109 ILE A O 1
ATOM 902 N N . ILE A 1 110 ? -15.412 4.437 1.341 1.00 93.50 110 ILE A N 1
ATOM 903 C CA . ILE A 1 110 ? -14.953 4.282 2.727 1.00 93.50 110 ILE A CA 1
ATOM 904 C C . ILE A 1 110 ? -13.879 3.187 2.778 1.00 93.50 110 ILE A C 1
ATOM 906 O O . ILE A 1 110 ? -14.217 2.015 2.614 1.00 93.50 110 ILE A O 1
ATOM 910 N N . PRO A 1 111 ? -12.601 3.532 3.015 1.00 94.06 111 PRO A N 1
ATOM 911 C CA . PRO A 1 111 ? -11.514 2.563 3.028 1.00 94.06 111 PRO A CA 1
ATOM 912 C C . PRO A 1 111 ? -11.447 1.843 4.387 1.00 94.06 111 PRO A C 1
ATOM 914 O O . PRO A 1 111 ? -11.383 2.488 5.436 1.00 94.06 111 PRO A O 1
ATOM 917 N N . VAL A 1 112 ? -11.453 0.507 4.378 1.00 95.62 112 VAL A N 1
ATOM 918 C CA . VAL A 1 112 ? -11.540 -0.334 5.590 1.00 95.62 112 VAL A CA 1
ATOM 919 C C . VAL A 1 112 ? -10.305 -1.205 5.787 1.00 95.62 112 VAL A C 1
ATOM 921 O O . VAL A 1 112 ? -9.814 -1.331 6.911 1.00 95.62 112 VAL A O 1
ATOM 924 N N . GLU A 1 113 ? -9.760 -1.772 4.715 1.00 96.50 113 GLU A N 1
ATOM 925 C CA . GLU A 1 113 ? -8.565 -2.618 4.769 1.00 96.50 113 GLU A CA 1
ATOM 926 C C . GLU A 1 113 ? -7.546 -2.191 3.715 1.00 96.50 113 GLU A C 1
ATOM 928 O O . GLU A 1 113 ? -7.849 -1.436 2.788 1.00 96.50 113 GLU A O 1
ATOM 933 N N . PHE A 1 114 ? -6.315 -2.666 3.865 1.00 96.81 114 PHE A N 1
ATOM 934 C CA . PHE A 1 114 ? -5.256 -2.446 2.893 1.00 96.81 114 PHE A CA 1
ATOM 935 C C . PHE A 1 114 ? -4.438 -3.719 2.671 1.00 96.81 114 PHE A C 1
ATOM 937 O O . PHE A 1 114 ? -4.323 -4.580 3.549 1.00 96.81 114 PHE A O 1
ATOM 944 N N . LYS A 1 115 ? -3.810 -3.798 1.498 1.00 96.38 115 LYS A N 1
ATOM 945 C CA . LYS A 1 115 ? -2.793 -4.791 1.148 1.00 96.38 115 LYS A CA 1
ATOM 946 C C . LYS A 1 115 ? -1.578 -4.079 0.561 1.00 96.38 115 LYS A C 1
ATOM 948 O O . LYS A 1 115 ? -1.708 -3.279 -0.362 1.00 96.38 115 LYS A O 1
ATOM 953 N N . ILE A 1 116 ? -0.402 -4.399 1.086 1.00 95.19 116 ILE A N 1
ATOM 954 C CA . ILE A 1 116 ? 0.906 -4.029 0.547 1.00 95.19 116 ILE A CA 1
ATOM 955 C C . ILE A 1 116 ? 1.477 -5.284 -0.096 1.00 95.19 116 ILE A C 1
ATOM 957 O O . ILE A 1 116 ? 1.673 -6.288 0.589 1.00 95.19 116 ILE A O 1
ATOM 961 N N . ILE A 1 117 ? 1.721 -5.232 -1.399 1.00 94.31 117 ILE A N 1
ATOM 962 C CA . ILE A 1 117 ? 2.233 -6.359 -2.174 1.00 94.31 1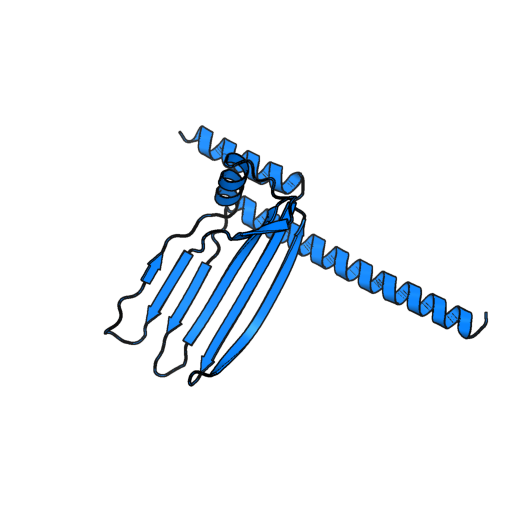17 ILE A CA 1
ATOM 963 C C . ILE A 1 117 ? 3.582 -5.941 -2.747 1.00 94.31 117 ILE A C 1
ATOM 965 O O . ILE A 1 117 ? 3.649 -5.032 -3.569 1.00 94.31 117 ILE A O 1
ATOM 969 N N . GLU A 1 118 ? 4.645 -6.608 -2.314 1.00 91.75 118 GLU A N 1
ATOM 970 C CA . GLU A 1 118 ? 6.002 -6.422 -2.829 1.00 91.75 118 GLU A CA 1
ATOM 971 C C . GLU A 1 118 ? 6.396 -7.664 -3.626 1.00 91.75 118 GLU A C 1
ATOM 973 O O . GLU A 1 118 ? 6.299 -8.788 -3.124 1.00 91.75 118 GLU A O 1
ATOM 978 N N . LYS A 1 119 ? 6.805 -7.463 -4.879 1.00 89.06 119 LYS A N 1
ATOM 979 C CA . LYS A 1 119 ? 7.144 -8.526 -5.825 1.00 89.06 119 LYS A CA 1
ATOM 980 C C . LYS A 1 119 ? 8.489 -8.251 -6.469 1.00 89.06 119 LYS A C 1
ATOM 982 O O . LYS A 1 119 ? 8.716 -7.170 -7.002 1.00 89.06 119 LYS A O 1
ATOM 987 N N . VAL A 1 120 ? 9.341 -9.271 -6.475 1.00 82.06 120 VAL A N 1
ATOM 988 C CA . VAL A 1 120 ? 10.587 -9.284 -7.246 1.00 82.06 120 VAL A CA 1
ATOM 989 C C . VAL A 1 120 ? 10.581 -10.514 -8.142 1.00 82.06 120 VAL A C 1
ATOM 991 O O . VAL A 1 120 ? 10.373 -11.643 -7.678 1.00 82.06 120 VAL A O 1
ATOM 994 N N . ARG A 1 121 ? 10.767 -10.304 -9.443 1.00 81.12 121 ARG A N 1
ATOM 995 C CA . ARG A 1 121 ? 10.750 -11.356 -10.464 1.00 81.12 121 ARG A CA 1
ATOM 996 C C . ARG A 1 121 ? 11.939 -11.188 -11.387 1.00 81.12 121 ARG A C 1
ATOM 998 O O . ARG A 1 121 ? 12.280 -10.070 -11.752 1.00 81.12 121 ARG A O 1
ATOM 1005 N N . GLU A 1 122 ? 12.506 -12.316 -11.788 1.00 73.31 122 GLU A N 1
ATOM 1006 C CA . GLU A 1 122 ? 13.432 -12.358 -12.910 1.00 73.31 122 GLU A CA 1
ATOM 1007 C C . GLU A 1 122 ? 12.868 -13.236 -14.021 1.00 73.31 122 GLU A C 1
ATOM 1009 O O . GLU A 1 122 ? 12.384 -14.342 -13.761 1.00 73.31 122 GLU A O 1
ATOM 1014 N N . GLU A 1 123 ? 12.952 -12.770 -15.261 1.00 66.00 123 GLU A N 1
ATOM 1015 C CA . GLU A 1 123 ? 12.634 -13.580 -16.433 1.00 66.00 123 GLU A CA 1
ATOM 1016 C C . GLU A 1 123 ? 13.920 -13.959 -17.158 1.00 66.00 123 GLU A C 1
ATOM 1018 O O . GLU A 1 123 ? 14.535 -13.143 -17.835 1.00 66.00 123 GLU A O 1
ATOM 1023 N N . ILE A 1 124 ? 14.332 -15.222 -17.050 1.00 60.94 124 ILE A N 1
ATOM 1024 C CA . ILE A 1 124 ? 15.489 -15.754 -17.778 1.00 60.94 124 ILE A CA 1
ATOM 1025 C C . ILE A 1 124 ? 14.945 -16.681 -18.869 1.00 60.94 124 ILE A C 1
ATOM 1027 O O . ILE A 1 124 ? 14.216 -17.625 -18.582 1.00 60.94 124 ILE A O 1
ATOM 1031 N N . ASN A 1 125 ? 15.279 -16.428 -20.139 1.00 57.81 125 ASN A N 1
ATOM 1032 C CA . ASN A 1 125 ? 14.820 -17.230 -21.289 1.00 57.81 125 ASN A CA 1
ATOM 1033 C C . ASN A 1 125 ? 13.283 -17.364 -21.435 1.00 57.81 125 ASN A C 1
ATOM 1035 O O . ASN A 1 125 ? 12.812 -18.374 -21.957 1.00 57.81 125 ASN A O 1
ATOM 1039 N N . ARG A 1 126 ? 12.500 -16.343 -21.042 1.00 56.06 126 ARG A N 1
ATOM 1040 C CA . ARG A 1 126 ? 11.014 -16.328 -21.062 1.00 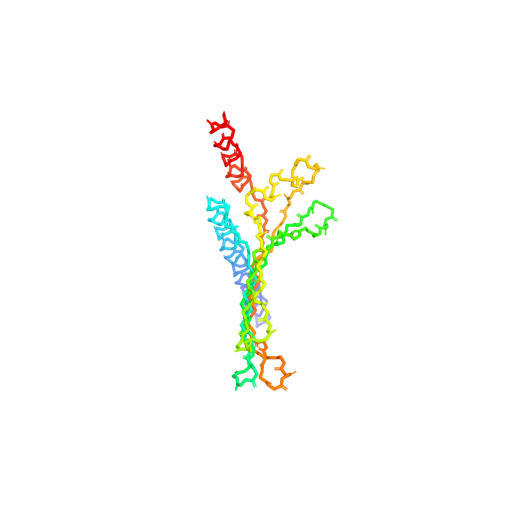56.06 126 ARG A CA 1
ATOM 1041 C C . ARG A 1 126 ? 10.331 -17.272 -20.063 1.00 56.06 126 ARG A C 1
ATOM 1043 O O . ARG A 1 126 ? 9.115 -17.437 -20.128 1.00 56.06 126 ARG A O 1
ATOM 1050 N N . GLU A 1 127 ? 11.081 -17.878 -19.146 1.00 56.16 127 GLU A N 1
ATOM 1051 C CA . GLU A 1 127 ? 10.509 -18.497 -17.952 1.00 56.16 127 GLU A CA 1
ATOM 1052 C C . GLU A 1 127 ? 10.526 -17.470 -16.818 1.00 56.16 127 GLU A C 1
ATOM 1054 O O . GLU A 1 127 ? 11.583 -17.001 -16.393 1.00 56.16 127 GLU A O 1
ATOM 1059 N N . SER A 1 128 ? 9.337 -17.096 -16.344 1.00 59.44 128 SER A N 1
ATOM 1060 C CA . SER A 1 128 ? 9.185 -16.187 -15.213 1.00 59.44 128 SER A CA 1
ATOM 1061 C C . SER A 1 128 ? 9.504 -16.923 -13.912 1.00 59.44 128 SER A C 1
ATOM 1063 O O . SER A 1 128 ? 8.764 -17.833 -13.520 1.00 59.44 128 SER A O 1
ATOM 1065 N N . VAL A 1 129 ? 10.564 -16.516 -13.216 1.00 69.12 129 VAL A N 1
ATOM 1066 C CA . VAL A 1 129 ? 10.910 -17.038 -11.891 1.00 69.12 129 VAL A CA 1
ATOM 1067 C C . VAL A 1 129 ? 10.562 -15.978 -10.849 1.00 69.12 129 VAL A C 1
ATOM 1069 O O . VAL A 1 129 ? 11.217 -14.941 -10.732 1.00 69.12 129 VAL A O 1
ATOM 1072 N N . LEU A 1 130 ? 9.501 -16.233 -10.078 1.00 71.56 130 LEU A N 1
ATOM 1073 C CA . LEU A 1 130 ? 9.175 -15.421 -8.907 1.00 71.56 130 LEU A CA 1
ATOM 1074 C C . LEU A 1 130 ? 10.273 -15.617 -7.861 1.00 71.56 130 LEU A C 1
ATOM 1076 O O . LEU A 1 130 ? 10.461 -16.731 -7.374 1.00 71.56 130 LEU A O 1
ATOM 1080 N N . ARG A 1 131 ? 10.996 -14.545 -7.530 1.00 72.62 131 ARG A N 1
ATOM 1081 C CA . ARG A 1 131 ? 12.041 -14.594 -6.504 1.00 72.62 131 ARG A CA 1
ATOM 1082 C C . ARG A 1 131 ? 11.449 -14.400 -5.123 1.00 72.62 131 ARG A C 1
ATOM 1084 O O . ARG A 1 131 ? 11.694 -15.211 -4.237 1.00 72.62 131 ARG A O 1
ATOM 1091 N N . GLU A 1 132 ? 10.650 -13.351 -4.964 1.00 75.31 132 GLU A N 1
ATOM 1092 C CA . GLU A 1 132 ? 10.031 -12.999 -3.690 1.00 75.31 132 GLU A CA 1
ATOM 1093 C C . GLU A 1 132 ? 8.636 -12.409 -3.924 1.00 75.31 132 GLU A C 1
ATOM 1095 O O . GLU A 1 132 ? 8.428 -11.595 -4.827 1.00 75.31 132 GLU A O 1
ATOM 1100 N N . GLU A 1 133 ? 7.676 -12.826 -3.098 1.00 83.62 133 GLU A N 1
ATOM 1101 C CA . GLU A 1 133 ? 6.366 -12.191 -2.962 1.00 83.62 133 GLU A CA 1
ATOM 1102 C C . GLU A 1 133 ? 6.072 -12.032 -1.473 1.00 83.62 133 GLU A C 1
ATOM 1104 O O . GLU A 1 133 ? 5.976 -13.015 -0.735 1.00 83.62 133 GLU A O 1
ATOM 1109 N N . ASN A 1 134 ? 5.957 -10.784 -1.031 1.00 86.19 134 ASN A N 1
ATOM 1110 C CA . ASN A 1 134 ? 5.601 -10.447 0.336 1.00 86.19 134 ASN A CA 1
ATOM 1111 C C . ASN A 1 134 ? 4.275 -9.692 0.334 1.00 86.19 134 ASN A C 1
ATOM 1113 O O . ASN A 1 134 ? 4.142 -8.651 -0.312 1.00 86.19 134 ASN A O 1
ATOM 1117 N N . ILE A 1 135 ? 3.294 -10.229 1.056 1.00 90.12 135 ILE A N 1
ATOM 1118 C CA . ILE A 1 135 ? 1.967 -9.634 1.183 1.00 90.12 135 ILE A CA 1
ATOM 1119 C C . ILE A 1 135 ? 1.743 -9.297 2.649 1.00 90.12 135 ILE A C 1
ATOM 1121 O O . ILE A 1 135 ? 1.669 -10.180 3.504 1.00 90.12 135 ILE A O 1
ATOM 1125 N N . LEU A 1 136 ? 1.599 -8.006 2.929 1.00 90.69 136 LEU A N 1
ATOM 1126 C CA . LEU A 1 136 ? 1.208 -7.499 4.237 1.00 90.69 136 LEU A CA 1
ATOM 1127 C C . LEU A 1 136 ? -0.198 -6.926 4.130 1.00 90.69 136 LEU A C 1
ATOM 1129 O O . LEU A 1 136 ? -0.442 -6.028 3.331 1.00 90.69 136 LEU A O 1
ATOM 1133 N N . ALA A 1 137 ? -1.115 -7.436 4.943 1.00 91.38 137 ALA A N 1
ATOM 1134 C CA . ALA A 1 137 ? -2.495 -6.974 4.983 1.00 91.38 137 ALA A CA 1
ATOM 1135 C C . ALA A 1 137 ? -2.869 -6.542 6.400 1.00 91.38 137 ALA A C 1
ATOM 1137 O O . ALA A 1 137 ? -2.373 -7.096 7.386 1.00 91.38 137 ALA A O 1
ATOM 1138 N N . GLY A 1 138 ? -3.745 -5.552 6.499 1.00 92.00 138 GLY A N 1
ATOM 1139 C CA . GLY A 1 138 ? -4.208 -5.030 7.775 1.00 92.00 138 GLY A CA 1
ATOM 1140 C C . GLY A 1 138 ? -5.412 -4.120 7.612 1.00 92.00 138 GLY A C 1
ATOM 1141 O O . GLY A 1 138 ? -5.867 -3.854 6.498 1.00 92.00 138 GLY A O 1
ATOM 1142 N N . ASN A 1 139 ? -5.918 -3.624 8.739 1.00 94.56 139 ASN A N 1
ATOM 1143 C CA . ASN A 1 139 ? -7.080 -2.747 8.725 1.00 94.56 139 ASN A CA 1
ATOM 1144 C C . ASN A 1 139 ? -6.646 -1.288 8.777 1.00 94.56 139 ASN A C 1
ATOM 1146 O O . ASN A 1 139 ? -5.647 -0.913 9.397 1.00 94.56 139 ASN A O 1
ATOM 1150 N N . ILE A 1 140 ? -7.446 -0.439 8.153 1.00 93.25 140 ILE A N 1
ATOM 1151 C CA . ILE A 1 140 ? -7.275 1.000 8.227 1.00 93.25 140 ILE A CA 1
ATOM 1152 C C . ILE A 1 140 ? -7.846 1.462 9.565 1.00 93.25 140 ILE A C 1
ATOM 1154 O O . ILE A 1 140 ? -9.041 1.366 9.836 1.00 93.25 140 ILE A O 1
ATOM 1158 N N . THR A 1 141 ? -6.959 1.922 10.443 1.00 93.62 141 THR A N 1
ATOM 1159 C CA . THR A 1 141 ? -7.311 2.380 11.783 1.00 93.62 141 THR A CA 1
ATOM 1160 C C . THR A 1 141 ? -7.626 3.875 11.783 1.00 93.62 141 THR A C 1
ATOM 1162 O O . THR A 1 141 ? -7.304 4.614 10.849 1.00 93.62 141 THR A O 1
ATOM 1165 N N . ILE A 1 142 ? -8.206 4.357 12.883 1.00 92.25 142 ILE A N 1
ATOM 1166 C CA . ILE A 1 142 ? -8.438 5.792 13.098 1.00 92.25 142 ILE A CA 1
ATOM 1167 C C . ILE A 1 142 ? -7.122 6.586 13.031 1.00 92.25 142 ILE A C 1
ATOM 1169 O O . ILE A 1 142 ? -7.123 7.717 12.550 1.00 92.25 142 ILE A O 1
ATOM 1173 N N . GLU A 1 143 ? -6.000 6.013 13.476 1.00 94.00 143 GLU A N 1
ATOM 1174 C CA . GLU A 1 143 ? -4.695 6.681 13.407 1.00 94.00 143 GLU A CA 1
ATOM 1175 C C . GLU A 1 143 ? -4.237 6.882 11.957 1.00 94.00 143 GLU A C 1
ATOM 1177 O O . GLU A 1 143 ? -3.795 7.975 11.607 1.00 94.00 143 GLU A O 1
ATOM 1182 N N . HIS A 1 144 ? -4.449 5.898 11.077 1.00 96.50 144 HIS A N 1
ATOM 1183 C CA . HIS A 1 144 ? -4.180 6.059 9.642 1.00 96.50 144 HIS A CA 1
ATOM 1184 C C . HIS A 1 144 ? -5.005 7.203 9.041 1.00 96.50 144 HIS A C 1
ATOM 1186 O O . HIS A 1 144 ? -4.476 8.058 8.332 1.00 96.50 144 HIS A O 1
ATOM 1192 N N . LEU A 1 145 ? -6.294 7.281 9.382 1.00 94.25 145 LEU A N 1
ATOM 1193 C CA . LEU A 1 145 ? -7.167 8.360 8.910 1.00 94.25 145 LEU A CA 1
ATOM 1194 C C . LEU A 1 145 ? -6.756 9.735 9.458 1.00 94.25 145 LEU A C 1
ATOM 1196 O O . LEU A 1 145 ? -6.912 10.740 8.764 1.00 94.25 145 LEU A O 1
ATOM 1200 N N . LYS A 1 146 ? -6.202 9.810 10.676 1.00 95.69 146 LYS A N 1
ATOM 1201 C CA . LYS A 1 146 ? -5.629 11.057 11.207 1.00 95.69 146 LYS A CA 1
ATOM 1202 C C . LYS A 1 146 ? -4.419 11.515 10.395 1.00 95.69 146 LYS A C 1
ATOM 1204 O O . LYS A 1 146 ? -4.334 12.709 10.119 1.00 95.69 146 LYS A O 1
ATOM 1209 N N . ILE A 1 147 ? -3.538 10.599 9.984 1.00 96.62 147 ILE A N 1
ATOM 1210 C CA . ILE A 1 147 ? -2.391 10.912 9.112 1.00 96.62 147 ILE A CA 1
ATOM 1211 C C . ILE A 1 147 ? -2.891 11.482 7.780 1.00 96.62 147 ILE A C 1
ATOM 1213 O O . ILE A 1 147 ? -2.472 12.563 7.373 1.00 96.62 147 ILE A O 1
ATOM 1217 N N . VAL A 1 148 ? -3.863 10.817 7.148 1.00 95.69 148 VAL A N 1
ATOM 1218 C CA . VAL A 1 148 ? -4.473 11.283 5.888 1.00 95.69 148 VAL A CA 1
ATOM 1219 C C . VAL A 1 148 ? -5.113 12.666 6.052 1.00 95.69 148 VAL A C 1
ATOM 1221 O O . VAL A 1 148 ? -4.916 13.556 5.223 1.00 95.69 148 VAL A O 1
ATOM 1224 N N . LYS A 1 149 ? -5.850 12.887 7.147 1.00 93.94 149 LYS A N 1
ATOM 1225 C CA . LYS A 1 149 ? -6.439 14.193 7.466 1.00 93.94 149 LYS A CA 1
ATOM 1226 C C . LYS A 1 149 ? -5.367 15.273 7.624 1.00 93.94 149 LYS A C 1
ATOM 1228 O O . LYS A 1 149 ? -5.554 16.378 7.120 1.00 93.94 149 LYS A O 1
ATOM 1233 N N . GLN A 1 150 ? -4.284 14.975 8.337 1.00 94.12 150 GLN A N 1
ATOM 1234 C CA . GLN A 1 150 ? -3.188 15.915 8.556 1.00 94.12 150 GLN A CA 1
ATOM 1235 C C . GLN A 1 150 ? -2.519 16.297 7.230 1.00 94.12 150 GLN A C 1
ATOM 1237 O O . GLN A 1 150 ? -2.375 17.484 6.946 1.00 94.12 150 GLN A O 1
ATOM 1242 N N . HIS A 1 151 ? -2.235 15.311 6.377 1.00 93.75 151 HIS A N 1
ATOM 1243 C CA . HIS A 1 151 ? -1.708 15.523 5.025 1.00 93.75 151 HIS A CA 1
ATOM 1244 C C . HIS A 1 151 ? -2.613 16.431 4.176 1.00 93.75 151 HIS A C 1
ATOM 1246 O O . HIS A 1 151 ? -2.147 17.369 3.526 1.00 93.75 151 HIS A O 1
ATOM 1252 N N . LEU A 1 152 ? -3.933 16.215 4.227 1.00 91.38 152 LEU A N 1
ATOM 1253 C CA . LEU A 1 152 ? -4.898 17.074 3.537 1.00 91.38 152 LEU A CA 1
ATOM 1254 C C . LEU A 1 152 ? -4.864 18.523 4.054 1.00 91.38 152 LEU A C 1
ATOM 1256 O O . LEU A 1 152 ? -4.892 19.458 3.253 1.00 91.38 152 LEU A O 1
ATOM 1260 N N . LEU A 1 153 ? -4.809 18.720 5.375 1.00 91.62 153 LEU A N 1
ATOM 1261 C CA . LEU A 1 153 ? -4.738 20.054 5.984 1.00 91.62 153 LEU A CA 1
ATOM 1262 C C . LEU A 1 153 ? -3.458 20.796 5.581 1.00 91.62 153 LEU A C 1
ATOM 1264 O O . LEU A 1 153 ? -3.514 21.983 5.261 1.00 91.62 153 LEU A O 1
ATOM 1268 N N . GLU A 1 154 ? -2.323 20.099 5.546 1.00 90.75 154 GLU A N 1
ATOM 1269 C CA . GLU A 1 154 ? -1.042 20.665 5.117 1.00 90.75 154 GLU A CA 1
ATOM 1270 C C . GLU A 1 154 ? -1.092 21.124 3.661 1.00 90.75 154 GLU A C 1
ATOM 1272 O O . GLU A 1 154 ? -0.726 22.266 3.372 1.00 90.75 154 GLU A O 1
ATOM 1277 N N . LYS A 1 155 ? -1.645 20.303 2.758 1.00 87.25 155 LYS A N 1
ATOM 1278 C CA . LYS A 1 155 ? -1.848 20.691 1.354 1.00 87.25 155 LYS A CA 1
ATOM 1279 C C . LYS A 1 155 ? -2.725 21.930 1.195 1.00 87.25 155 LYS A C 1
ATOM 1281 O O . LYS A 1 155 ? -2.424 22.776 0.359 1.00 87.25 155 LYS A O 1
ATOM 1286 N N . LEU A 1 156 ? -3.795 22.046 1.981 1.00 85.50 156 LEU A N 1
ATOM 1287 C CA . LEU A 1 156 ? -4.691 23.206 1.931 1.00 85.50 156 LEU A CA 1
ATOM 1288 C C . LEU A 1 156 ? -4.038 24.479 2.484 1.00 85.50 156 LEU A C 1
ATOM 1290 O O . LEU A 1 156 ? -4.351 25.564 2.016 1.00 85.50 156 LEU A O 1
ATOM 1294 N N . SER A 1 157 ? -3.125 24.363 3.452 1.00 82.44 157 SER A N 1
ATOM 1295 C CA . SER A 1 157 ? -2.406 25.515 4.021 1.00 82.44 157 SER A CA 1
ATOM 1296 C C . SER A 1 157 ? -1.319 26.100 3.109 1.00 82.44 157 SER A C 1
ATOM 1298 O O . SER A 1 157 ? -0.854 27.213 3.344 1.00 82.44 157 SER A O 1
ATOM 1300 N N . GLN A 1 158 ? -0.896 25.342 2.093 1.00 73.31 158 GLN A N 1
ATOM 1301 C CA . GLN A 1 158 ? 0.127 25.737 1.120 1.00 73.31 158 GLN A CA 1
ATOM 1302 C C . GLN A 1 158 ? -0.462 26.398 -0.143 1.00 73.31 158 GLN A C 1
ATOM 1304 O O . GLN A 1 158 ? 0.302 26.757 -1.042 1.00 73.31 158 GLN A O 1
ATOM 1309 N N . GLN A 1 159 ? -1.792 26.537 -0.223 1.00 53.34 159 GLN A N 1
ATOM 1310 C CA . GLN A 1 159 ? -2.525 27.231 -1.293 1.00 53.34 159 GLN A CA 1
ATOM 1311 C C . GLN A 1 159 ? -2.850 28.672 -0.896 1.00 53.34 159 GLN A C 1
ATOM 1313 O O . GLN A 1 159 ? -2.804 29.533 -1.803 1.00 53.34 159 GLN A O 1
#